Protein AF-A0A7Z9WXF8-F1 (afdb_monomer)

pLDDT: mean 80.73, std 12.48, range [46.28, 95.19]

Foldseek 3Di:
DLVVVLVVLVVVLVVLVVVCVVVVVPPCVPLQSVLVSVLSVLVSVLSVLVVVLVVVVVVDPPVLVSVLSVLVSVLSVLVNVVSNDDPVPDDVVVVVVSVVVNVVSVVVSVVSVVVVVVVVVVVD

Structure (mmCIF, N/CA/C/O backbone):
data_AF-A0A7Z9WXF8-F1
#
_entry.id   AF-A0A7Z9WXF8-F1
#
loop_
_atom_site.group_PDB
_atom_site.id
_atom_site.type_symbol
_atom_site.label_atom_id
_atom_site.label_alt_id
_atom_site.label_comp_id
_atom_site.label_asym_id
_atom_site.label_entity_id
_atom_site.label_seq_id
_atom_site.pdbx_PDB_ins_code
_atom_site.Cartn_x
_atom_site.Cartn_y
_atom_site.Cartn_z
_atom_site.occupancy
_atom_site.B_iso_or_equiv
_atom_site.auth_seq_id
_atom_site.auth_comp_id
_atom_site.auth_asym_id
_atom_site.auth_atom_id
_atom_site.pdbx_PDB_model_num
ATOM 1 N N . ILE A 1 1 ? 13.525 2.002 14.541 1.00 83.50 1 ILE A N 1
ATOM 2 C CA . ILE A 1 1 ? 13.234 0.920 13.565 1.00 83.50 1 ILE A CA 1
ATOM 3 C C . ILE A 1 1 ? 12.420 1.438 12.374 1.00 83.50 1 ILE A C 1
ATOM 5 O O . ILE A 1 1 ? 12.965 1.463 11.284 1.00 83.50 1 ILE A O 1
ATOM 9 N N . ILE A 1 2 ? 11.185 1.937 12.544 1.00 85.06 2 ILE A N 1
ATOM 10 C CA . ILE A 1 2 ? 10.338 2.395 11.412 1.00 85.06 2 ILE A CA 1
ATOM 11 C C . ILE A 1 2 ? 11.014 3.483 10.555 1.00 85.06 2 ILE A C 1
ATOM 13 O O . ILE A 1 2 ? 11.019 3.386 9.333 1.00 85.06 2 ILE A O 1
ATOM 17 N N . SER A 1 3 ? 11.663 4.476 11.174 1.00 87.19 3 SER A N 1
ATOM 18 C CA . SER A 1 3 ? 12.413 5.506 10.433 1.00 87.19 3 SER A CA 1
ATOM 19 C C . SER A 1 3 ? 13.559 4.936 9.584 1.00 87.19 3 SER A C 1
ATOM 21 O O . SER A 1 3 ? 13.856 5.486 8.532 1.00 87.19 3 SER A O 1
ATOM 23 N N . LEU A 1 4 ? 14.175 3.826 10.009 1.00 90.62 4 LEU A N 1
ATOM 24 C CA . LEU A 1 4 ? 15.235 3.154 9.251 1.00 90.62 4 LEU A CA 1
ATOM 25 C C . LEU A 1 4 ? 14.662 2.459 8.008 1.00 90.62 4 LEU A C 1
ATOM 27 O O . LEU A 1 4 ? 15.245 2.550 6.936 1.00 90.62 4 LEU A O 1
ATOM 31 N N . VAL A 1 5 ? 13.489 1.827 8.137 1.00 88.56 5 VAL A N 1
ATOM 32 C CA . VAL A 1 5 ? 12.769 1.211 7.009 1.00 88.56 5 VAL A CA 1
ATOM 33 C C . VAL A 1 5 ? 12.390 2.264 5.966 1.00 88.56 5 VAL A C 1
ATOM 35 O O . VAL A 1 5 ? 12.592 2.043 4.775 1.00 88.56 5 VAL A O 1
ATOM 38 N N . ILE A 1 6 ? 11.894 3.428 6.404 1.00 90.25 6 ILE A N 1
ATOM 39 C CA . ILE A 1 6 ? 11.563 4.548 5.508 1.00 90.25 6 ILE A CA 1
ATOM 40 C C . ILE A 1 6 ? 12.819 5.060 4.796 1.00 90.25 6 ILE A C 1
ATOM 42 O O . ILE A 1 6 ? 12.791 5.253 3.583 1.00 90.25 6 ILE A O 1
ATOM 46 N N . LEU A 1 7 ? 13.924 5.244 5.527 1.00 93.19 7 LEU A N 1
ATOM 47 C CA . LEU A 1 7 ? 15.193 5.678 4.943 1.00 93.19 7 LEU A CA 1
ATOM 48 C C . LEU A 1 7 ? 15.687 4.682 3.886 1.00 93.19 7 LEU A C 1
ATOM 50 O O . LEU A 1 7 ? 16.060 5.089 2.793 1.00 93.19 7 LEU A O 1
ATOM 54 N N . PHE A 1 8 ? 15.637 3.383 4.183 1.00 92.88 8 PHE A N 1
ATOM 55 C CA . PHE A 1 8 ? 16.044 2.341 3.244 1.00 92.88 8 PHE A CA 1
ATOM 56 C C . PHE A 1 8 ? 15.164 2.322 1.986 1.00 92.88 8 PHE A C 1
ATOM 58 O O . PHE A 1 8 ? 15.682 2.268 0.875 1.00 92.88 8 PHE A O 1
ATOM 65 N N . ALA A 1 9 ? 13.840 2.444 2.138 1.00 89.75 9 ALA A N 1
ATOM 66 C CA . ALA A 1 9 ? 12.914 2.531 1.008 1.00 89.75 9 ALA A CA 1
ATOM 67 C C . ALA A 1 9 ? 13.167 3.775 0.136 1.00 89.75 9 ALA A C 1
ATOM 69 O O . ALA A 1 9 ? 13.110 3.691 -1.090 1.00 89.75 9 ALA A O 1
ATOM 70 N N . LEU A 1 10 ? 13.482 4.917 0.756 1.00 93.62 10 LEU A N 1
ATOM 71 C CA . LEU A 1 10 ? 13.831 6.150 0.051 1.00 93.62 10 LEU A CA 1
ATOM 72 C C . LEU A 1 10 ? 15.157 6.015 -0.710 1.00 93.62 10 LEU A C 1
ATOM 74 O O . LEU A 1 10 ? 15.240 6.421 -1.866 1.00 93.62 10 LEU A O 1
ATOM 78 N N . LEU A 1 11 ? 16.179 5.426 -0.084 1.00 94.50 11 LEU A N 1
ATOM 79 C CA . LEU A 1 11 ? 17.465 5.163 -0.732 1.00 94.50 11 LEU A CA 1
ATOM 80 C C . LEU A 1 11 ? 17.297 4.222 -1.926 1.00 94.50 11 LEU A C 1
ATOM 82 O O . LEU A 1 11 ? 17.816 4.512 -2.999 1.00 94.50 11 LEU A O 1
ATOM 86 N N . GLN A 1 12 ? 16.521 3.146 -1.775 1.00 91.56 12 GLN A N 1
ATOM 87 C CA . GLN A 1 12 ? 16.224 2.230 -2.874 1.00 91.56 12 GLN A CA 1
ATOM 88 C C . GLN A 1 12 ? 15.536 2.953 -4.038 1.00 91.56 12 GLN A C 1
ATOM 90 O O . GLN A 1 12 ? 15.927 2.770 -5.188 1.00 91.56 12 GLN A O 1
ATOM 95 N N . LEU A 1 13 ? 14.544 3.804 -3.745 1.00 90.62 13 LEU A N 1
ATOM 96 C CA . LEU A 1 13 ? 13.864 4.612 -4.757 1.00 90.62 13 LEU A CA 1
ATOM 97 C C . LEU A 1 13 ? 14.854 5.526 -5.496 1.00 90.62 13 LEU A C 1
ATOM 99 O O . LEU A 1 13 ? 14.834 5.574 -6.724 1.00 90.62 13 LEU A O 1
ATOM 103 N N . MET A 1 14 ? 15.747 6.200 -4.766 1.00 91.31 14 MET A N 1
ATOM 104 C CA . MET A 1 14 ? 16.780 7.061 -5.350 1.00 91.31 14 MET A CA 1
ATOM 105 C C . MET A 1 14 ? 17.751 6.284 -6.244 1.00 91.31 14 MET A C 1
ATOM 107 O O . MET A 1 14 ? 18.011 6.707 -7.368 1.00 91.31 14 MET A O 1
ATOM 111 N N . VAL A 1 15 ? 18.249 5.132 -5.783 1.00 91.69 15 VAL A N 1
ATOM 112 C CA . VAL A 1 15 ? 19.159 4.273 -6.560 1.00 91.69 15 VAL A CA 1
ATOM 113 C C . VAL A 1 15 ? 18.486 3.787 -7.842 1.00 91.69 15 VAL A C 1
ATOM 115 O O . VAL A 1 15 ? 19.093 3.840 -8.909 1.00 91.69 15 VAL A O 1
ATOM 118 N N . ASN A 1 16 ? 17.222 3.367 -7.769 1.00 87.69 16 ASN A N 1
ATOM 119 C CA . ASN A 1 16 ? 16.470 2.937 -8.944 1.00 87.69 16 ASN A CA 1
ATOM 120 C C . ASN A 1 16 ? 16.274 4.074 -9.953 1.00 87.69 16 ASN A C 1
ATOM 122 O O . ASN A 1 16 ? 16.518 3.873 -11.140 1.00 87.69 16 ASN A O 1
ATOM 126 N N . ILE A 1 17 ? 15.855 5.260 -9.499 1.00 87.06 17 ILE A N 1
ATOM 127 C CA . ILE A 1 17 ? 15.683 6.428 -10.375 1.00 87.06 17 ILE A CA 1
ATOM 128 C C . ILE A 1 17 ? 17.017 6.792 -11.034 1.00 87.06 17 ILE A C 1
ATOM 130 O O . ILE A 1 17 ? 17.063 7.006 -12.243 1.00 87.06 17 ILE A O 1
ATOM 134 N N . TYR A 1 18 ? 18.108 6.805 -10.265 1.00 88.56 18 TYR A N 1
ATOM 135 C CA . TYR A 1 18 ? 19.443 7.087 -10.784 1.00 88.56 18 TYR A CA 1
ATOM 136 C C . TYR A 1 18 ? 19.896 6.048 -11.817 1.00 88.56 18 TYR A C 1
ATOM 138 O O . TYR A 1 18 ? 20.411 6.411 -12.871 1.00 88.56 18 TYR A O 1
ATOM 146 N N . SER A 1 19 ? 19.657 4.760 -11.558 1.00 85.75 19 SER A N 1
ATOM 147 C CA . SER A 1 19 ? 19.984 3.677 -12.489 1.00 85.75 19 SER A CA 1
ATOM 148 C C . SER A 1 19 ? 19.218 3.803 -13.807 1.00 85.75 19 SER A C 1
ATOM 150 O O . SER A 1 19 ? 19.824 3.658 -14.866 1.00 85.75 19 SER A O 1
ATOM 152 N N . ILE A 1 20 ? 17.923 4.132 -13.758 1.00 82.75 20 ILE A N 1
ATOM 153 C CA . ILE A 1 20 ? 17.091 4.344 -14.954 1.00 82.75 20 ILE A CA 1
ATOM 154 C C . ILE A 1 20 ? 17.581 5.566 -15.745 1.00 82.75 20 ILE A C 1
ATOM 156 O O . ILE A 1 20 ? 17.673 5.512 -16.970 1.00 82.75 20 ILE A O 1
ATOM 160 N N . LEU A 1 21 ? 17.944 6.645 -15.044 1.00 81.62 21 LEU A N 1
ATOM 161 C CA . LEU A 1 21 ? 18.473 7.868 -15.644 1.00 81.62 21 LEU A CA 1
ATOM 162 C C . LEU A 1 21 ? 19.811 7.622 -16.360 1.00 81.62 21 LEU A C 1
ATOM 164 O O . LEU A 1 21 ? 19.986 8.054 -17.496 1.00 81.62 21 LEU A O 1
ATOM 168 N N . MET A 1 22 ? 20.738 6.905 -15.716 1.00 82.88 22 MET A N 1
ATOM 169 C CA . MET A 1 22 ? 22.060 6.590 -16.275 1.00 82.88 22 MET A CA 1
ATOM 170 C C . MET A 1 22 ? 22.007 5.562 -17.404 1.00 82.88 22 MET A C 1
ATOM 172 O O . MET A 1 22 ? 22.820 5.622 -18.321 1.00 82.88 22 MET A O 1
ATOM 176 N N . ALA A 1 23 ? 21.041 4.641 -17.378 1.00 80.12 23 ALA A N 1
ATOM 177 C CA . ALA A 1 23 ? 20.845 3.673 -18.452 1.00 80.12 23 ALA A CA 1
ATOM 178 C C . ALA A 1 23 ? 20.336 4.315 -19.759 1.00 80.12 23 ALA A C 1
ATOM 180 O O . ALA A 1 23 ? 20.231 3.626 -20.770 1.00 80.12 23 ALA A O 1
ATOM 181 N N . GLY A 1 24 ? 19.986 5.611 -19.759 1.00 67.75 24 GLY A N 1
ATOM 182 C CA . GLY A 1 24 ? 19.488 6.316 -20.944 1.00 67.75 24 GLY A CA 1
ATOM 183 C C . GLY A 1 24 ? 18.107 5.842 -21.412 1.00 67.75 24 GLY A C 1
ATOM 184 O O . GLY A 1 24 ? 17.614 6.300 -22.441 1.00 67.75 24 GLY A O 1
ATOM 185 N N . VAL A 1 25 ? 17.448 4.964 -20.647 1.00 65.12 25 VAL A N 1
ATOM 186 C CA . VAL A 1 25 ? 16.109 4.422 -20.925 1.00 65.12 25 VAL A CA 1
ATOM 187 C C . VAL A 1 25 ? 15.045 5.393 -20.406 1.00 65.12 25 VAL A C 1
ATOM 189 O O . VAL A 1 25 ? 14.120 5.030 -19.683 1.00 65.12 25 VAL A O 1
ATOM 192 N N . LEU A 1 26 ? 15.170 6.672 -20.762 1.00 61.44 26 LEU A N 1
ATOM 193 C CA . LEU A 1 26 ? 14.133 7.671 -20.513 1.00 61.44 26 LEU A CA 1
ATOM 194 C C . LEU A 1 26 ? 13.065 7.599 -21.604 1.00 61.44 26 LEU A C 1
ATOM 196 O O . LEU A 1 26 ? 12.767 8.587 -22.266 1.00 61.44 26 LEU A O 1
ATOM 200 N N . ASN A 1 27 ? 12.457 6.426 -21.770 1.00 63.72 27 ASN A N 1
ATOM 201 C CA . ASN A 1 27 ? 11.124 6.347 -22.345 1.00 63.72 27 ASN A CA 1
ATOM 202 C C . ASN A 1 27 ? 10.140 6.189 -21.183 1.00 63.72 27 ASN A C 1
ATOM 204 O O . ASN A 1 27 ? 9.750 5.070 -20.864 1.00 63.72 27 ASN A O 1
ATOM 208 N N . PRO A 1 28 ? 9.702 7.291 -20.540 1.00 60.69 28 PRO A N 1
ATOM 209 C CA . PRO A 1 28 ? 8.629 7.251 -19.543 1.00 60.69 28 PRO A CA 1
ATOM 210 C C . PRO A 1 28 ? 7.293 6.734 -20.112 1.00 60.69 28 PRO A C 1
ATOM 212 O O . PRO A 1 28 ? 6.341 6.555 -19.361 1.00 60.69 28 PRO A O 1
ATOM 215 N N . MET A 1 29 ? 7.227 6.487 -21.427 1.00 59.62 29 MET A N 1
ATOM 216 C CA . MET A 1 29 ? 6.138 5.789 -22.111 1.00 59.62 29 MET A CA 1
ATOM 217 C C . MET A 1 29 ? 6.223 4.256 -22.002 1.00 59.62 29 MET A C 1
ATOM 219 O O . MET A 1 29 ? 5.283 3.576 -22.406 1.00 59.62 29 MET A O 1
ATOM 223 N N . ASP A 1 30 ? 7.307 3.692 -21.457 1.00 74.12 30 ASP A N 1
ATOM 224 C CA . ASP A 1 30 ? 7.342 2.276 -21.096 1.00 74.12 30 ASP A CA 1
ATOM 225 C C . ASP A 1 30 ? 6.525 2.063 -19.816 1.00 74.12 30 ASP A C 1
ATOM 227 O O . ASP A 1 30 ? 6.926 2.420 -18.699 1.00 74.12 30 ASP A O 1
ATOM 231 N N . TYR A 1 31 ? 5.350 1.468 -20.004 1.00 75.44 31 TYR A N 1
ATOM 232 C CA . TYR A 1 31 ? 4.393 1.154 -18.952 1.00 75.44 31 TYR A CA 1
ATOM 233 C C . TYR A 1 31 ? 5.029 0.394 -17.774 1.00 75.44 31 TYR A C 1
ATOM 235 O O . TYR A 1 31 ? 4.675 0.644 -16.617 1.00 75.44 31 TYR A O 1
ATOM 243 N N . LYS A 1 32 ? 6.030 -0.462 -18.029 1.00 78.31 32 LYS A N 1
ATOM 244 C CA . LYS A 1 32 ? 6.711 -1.236 -16.981 1.00 78.31 32 LYS A CA 1
ATOM 245 C C . LYS A 1 32 ? 7.579 -0.355 -16.086 1.00 78.31 32 LYS A C 1
ATOM 247 O O . LYS A 1 32 ? 7.555 -0.511 -14.865 1.00 78.31 32 LYS A O 1
ATOM 252 N N . ILE A 1 33 ? 8.314 0.599 -16.661 1.00 80.50 33 ILE A N 1
ATOM 253 C CA . ILE A 1 33 ? 9.177 1.519 -15.901 1.00 80.50 33 ILE A CA 1
ATOM 254 C C . ILE A 1 33 ? 8.321 2.413 -15.001 1.00 80.50 33 ILE A C 1
ATOM 256 O O . ILE A 1 33 ? 8.613 2.567 -13.810 1.00 80.50 33 ILE A O 1
ATOM 260 N N . PHE A 1 34 ? 7.225 2.947 -15.546 1.00 80.56 34 PHE A N 1
ATOM 261 C CA . PHE A 1 34 ? 6.282 3.761 -14.785 1.00 80.56 34 PHE A CA 1
ATOM 262 C C . PHE A 1 34 ? 5.671 2.982 -13.611 1.00 80.56 34 PHE A C 1
ATOM 264 O O . PHE A 1 34 ? 5.691 3.469 -12.479 1.00 80.56 34 PHE A O 1
ATOM 271 N N . GLN A 1 35 ? 5.197 1.752 -13.839 1.00 83.81 35 GLN A N 1
ATOM 272 C CA . GLN A 1 35 ? 4.648 0.904 -12.775 1.00 83.81 35 GLN A CA 1
ATOM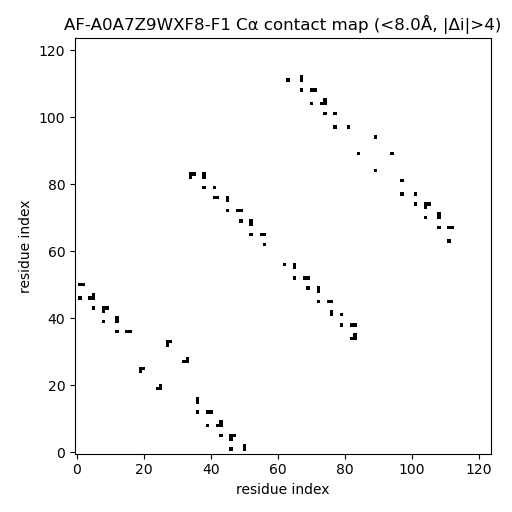 273 C C . GLN A 1 35 ? 5.662 0.596 -11.669 1.00 83.81 35 GLN A C 1
ATOM 275 O O . GLN A 1 35 ? 5.297 0.599 -10.490 1.00 83.81 35 GLN A O 1
ATOM 280 N N . VAL A 1 36 ? 6.931 0.353 -12.015 1.00 83.56 36 VAL A N 1
ATOM 281 C CA . VAL A 1 36 ? 7.990 0.083 -11.031 1.00 83.56 36 VAL A CA 1
ATOM 282 C C . VAL A 1 36 ? 8.235 1.308 -10.149 1.00 83.56 36 VAL A C 1
ATOM 284 O O . VAL A 1 36 ? 8.189 1.191 -8.922 1.00 83.56 36 VAL A O 1
ATOM 287 N N . ILE A 1 37 ? 8.429 2.491 -10.742 1.00 85.69 37 ILE A N 1
ATOM 288 C CA . ILE A 1 37 ? 8.646 3.742 -9.994 1.00 85.69 37 ILE A CA 1
ATOM 289 C C . ILE A 1 37 ? 7.432 4.064 -9.124 1.00 85.69 37 ILE A C 1
ATOM 291 O O . ILE A 1 37 ? 7.569 4.294 -7.920 1.00 85.69 37 ILE A O 1
ATOM 295 N N . PHE A 1 38 ? 6.235 4.020 -9.706 1.00 85.50 38 PHE A N 1
ATOM 296 C CA . PHE A 1 38 ? 4.999 4.298 -8.989 1.00 85.50 38 PHE A CA 1
ATOM 297 C C . PHE A 1 38 ? 4.781 3.310 -7.834 1.00 85.50 38 PHE A C 1
ATOM 299 O O . PHE A 1 38 ? 4.441 3.704 -6.717 1.00 85.50 38 PHE A O 1
ATOM 306 N N . GLY A 1 39 ? 5.059 2.023 -8.050 1.00 86.31 39 GLY A N 1
ATOM 307 C CA . GLY A 1 39 ? 4.988 0.992 -7.019 1.00 86.31 39 GLY A CA 1
ATOM 308 C C . GLY A 1 39 ? 5.968 1.218 -5.863 1.00 86.31 39 GLY A C 1
ATOM 309 O O . GLY A 1 39 ? 5.614 0.965 -4.706 1.00 86.31 39 GLY A O 1
ATOM 310 N N . MET A 1 40 ? 7.177 1.714 -6.143 1.00 88.75 40 MET A N 1
ATOM 311 C CA . MET A 1 40 ? 8.153 2.084 -5.111 1.00 88.75 40 MET A CA 1
ATOM 312 C C . MET A 1 40 ? 7.701 3.315 -4.317 1.00 88.75 40 MET A C 1
ATOM 314 O O . MET A 1 40 ? 7.744 3.287 -3.087 1.00 88.75 40 MET A O 1
ATOM 318 N N . ILE A 1 41 ? 7.174 4.345 -4.985 1.00 89.50 41 ILE A N 1
ATOM 319 C CA . ILE A 1 41 ? 6.612 5.535 -4.325 1.00 89.50 41 ILE A CA 1
ATOM 320 C C . ILE A 1 41 ? 5.440 5.145 -3.416 1.00 89.50 41 ILE A C 1
ATOM 322 O O . ILE A 1 41 ? 5.414 5.534 -2.252 1.00 89.50 41 ILE A O 1
ATOM 326 N N . MET A 1 42 ? 4.512 4.311 -3.890 1.00 89.69 42 MET A N 1
ATOM 327 C CA . MET A 1 42 ? 3.394 3.812 -3.076 1.00 89.69 42 MET A CA 1
ATOM 328 C C . MET A 1 42 ? 3.878 3.045 -1.840 1.00 89.69 42 MET A C 1
ATOM 330 O O . MET A 1 42 ? 3.318 3.198 -0.758 1.00 89.69 42 MET A O 1
ATOM 334 N N . THR A 1 43 ? 4.945 2.252 -1.971 1.00 89.25 43 THR A N 1
ATOM 335 C CA . THR A 1 43 ? 5.559 1.547 -0.831 1.00 89.25 43 THR A CA 1
ATOM 336 C C . THR A 1 43 ? 6.116 2.527 0.201 1.00 89.25 43 THR A C 1
ATOM 338 O O . THR A 1 43 ? 5.926 2.331 1.402 1.00 89.25 43 THR A O 1
ATOM 341 N N . LEU A 1 44 ? 6.755 3.607 -0.256 1.00 91.06 44 LEU A N 1
ATOM 342 C CA . LEU A 1 44 ? 7.261 4.667 0.610 1.00 91.06 44 LEU A CA 1
ATOM 343 C C . LEU A 1 44 ? 6.120 5.424 1.310 1.00 91.06 44 LEU A C 1
ATOM 345 O O . LEU A 1 44 ? 6.194 5.643 2.519 1.00 91.06 44 LEU A O 1
ATOM 349 N N . LEU A 1 45 ? 5.048 5.766 0.586 1.00 89.44 45 LEU A N 1
ATOM 350 C CA . LEU A 1 45 ? 3.852 6.405 1.149 1.00 89.44 45 LEU A CA 1
ATOM 351 C C . LEU A 1 45 ? 3.219 5.539 2.243 1.00 89.44 45 LEU A C 1
ATOM 353 O O . LEU A 1 45 ? 2.943 6.044 3.327 1.00 89.44 45 LEU A O 1
ATOM 357 N N . ILE A 1 46 ? 3.073 4.229 2.009 1.00 89.38 46 ILE A N 1
ATOM 358 C CA . ILE A 1 46 ? 2.571 3.283 3.018 1.00 89.38 46 ILE A CA 1
ATOM 359 C C . ILE A 1 46 ? 3.464 3.297 4.265 1.00 89.38 46 ILE A C 1
ATOM 361 O O . ILE A 1 46 ? 2.946 3.326 5.377 1.00 89.38 46 ILE A O 1
ATOM 365 N N . ALA A 1 47 ? 4.791 3.307 4.114 1.00 89.00 47 ALA A N 1
ATOM 366 C CA . ALA A 1 47 ? 5.716 3.307 5.249 1.00 89.00 47 ALA A CA 1
ATOM 367 C C . ALA A 1 47 ? 5.658 4.611 6.069 1.00 89.00 47 ALA A C 1
ATOM 369 O O . ALA A 1 47 ? 5.666 4.573 7.303 1.00 89.00 47 ALA A O 1
ATOM 370 N N . MET A 1 48 ? 5.574 5.764 5.398 1.00 90.12 48 MET A N 1
ATOM 371 C CA . MET A 1 48 ? 5.436 7.068 6.056 1.00 90.12 48 MET A CA 1
ATOM 372 C C . MET A 1 48 ? 4.093 7.199 6.775 1.00 90.12 48 MET A C 1
ATOM 374 O O . MET A 1 48 ? 4.052 7.606 7.938 1.00 90.12 48 MET A O 1
ATOM 378 N N . GLU A 1 49 ? 3.011 6.782 6.123 1.00 87.88 49 GLU A N 1
ATOM 379 C CA . GLU A 1 49 ? 1.670 6.820 6.698 1.00 87.88 49 GLU A CA 1
ATOM 380 C C . GLU A 1 49 ? 1.529 5.803 7.845 1.00 87.88 49 GLU A C 1
ATOM 382 O O . GLU A 1 49 ? 0.898 6.089 8.859 1.00 87.88 49 GLU A O 1
ATOM 387 N N . PHE A 1 50 ? 2.206 4.652 7.772 1.00 87.19 50 PHE A N 1
ATOM 388 C CA . PHE A 1 50 ? 2.270 3.683 8.869 1.00 87.19 50 PHE A CA 1
ATOM 389 C C . PHE A 1 50 ? 2.975 4.247 10.108 1.00 87.19 50 PHE A C 1
ATOM 391 O O . PHE A 1 50 ? 2.477 4.077 11.222 1.00 87.19 50 PHE A O 1
ATOM 398 N N . LYS A 1 51 ? 4.091 4.977 9.941 1.00 85.69 51 LYS A N 1
ATOM 399 C CA . LYS A 1 51 ? 4.742 5.700 11.050 1.00 85.69 51 LYS A CA 1
ATOM 400 C C . LYS A 1 51 ? 3.771 6.687 11.695 1.00 85.69 51 LYS A C 1
ATOM 402 O O . LYS A 1 51 ? 3.645 6.696 12.916 1.00 85.69 51 LYS A O 1
ATOM 407 N N . HIS A 1 52 ? 3.095 7.499 10.884 1.00 84.69 52 HIS A N 1
ATOM 408 C CA . HIS A 1 52 ? 2.124 8.481 11.360 1.00 84.69 52 HIS A CA 1
ATOM 409 C C . HIS A 1 52 ? 0.944 7.813 12.083 1.00 84.69 52 HIS A C 1
ATOM 411 O O . HIS A 1 52 ? 0.576 8.233 13.180 1.00 84.69 52 HIS A O 1
ATOM 417 N N . SER A 1 53 ? 0.421 6.713 11.533 1.00 84.06 53 SER A N 1
ATOM 418 C CA . SER A 1 53 ? -0.614 5.906 12.172 1.00 84.06 53 SER A CA 1
ATOM 419 C C . SER A 1 53 ? -0.140 5.390 13.529 1.00 84.06 53 SER A C 1
ATOM 421 O O . SER A 1 53 ? -0.838 5.596 14.509 1.00 84.06 53 SER A O 1
ATOM 423 N N . ILE A 1 54 ? 1.050 4.789 13.639 1.00 84.25 54 ILE A N 1
ATOM 424 C CA . ILE A 1 54 ? 1.583 4.295 14.924 1.00 84.25 54 ILE A CA 1
ATOM 425 C C . ILE A 1 54 ? 1.754 5.412 15.955 1.00 84.25 54 ILE A C 1
ATOM 427 O O . ILE A 1 54 ? 1.423 5.219 17.122 1.00 84.25 54 ILE A O 1
ATOM 431 N N . VAL A 1 55 ? 2.255 6.579 15.554 1.00 82.44 55 VAL A N 1
ATOM 432 C CA . VAL A 1 55 ? 2.428 7.704 16.485 1.00 82.44 55 VAL A CA 1
ATOM 433 C C . VAL A 1 55 ? 1.072 8.178 17.012 1.00 82.44 55 VAL A C 1
ATOM 435 O O . VAL A 1 55 ? 0.884 8.278 18.220 1.00 82.44 55 VAL A O 1
ATOM 438 N N . LYS A 1 56 ? 0.086 8.351 16.125 1.00 76.38 56 LYS A N 1
ATOM 439 C CA 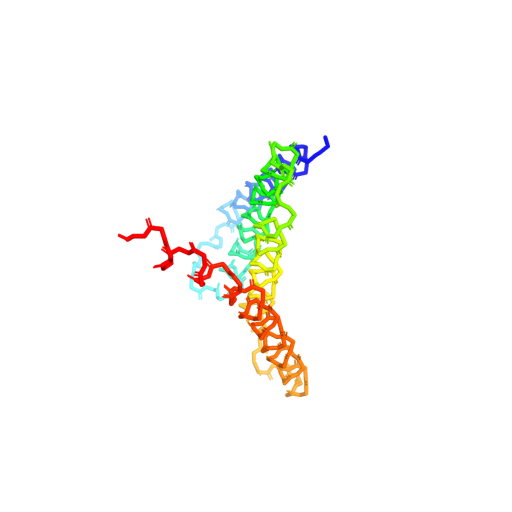. LYS A 1 56 ? -1.280 8.761 16.489 1.00 76.38 56 LYS A CA 1
ATOM 440 C C . LYS A 1 56 ? -1.967 7.776 17.442 1.00 76.38 56 LYS A C 1
ATOM 442 O O . LYS A 1 56 ? -2.772 8.176 18.278 1.00 76.38 56 LYS A O 1
ATOM 447 N N . ILE A 1 57 ? -1.655 6.494 17.293 1.00 74.69 57 ILE A N 1
ATOM 448 C CA . ILE A 1 57 ? -2.108 5.401 18.156 1.00 74.69 57 ILE A CA 1
ATOM 449 C C . ILE A 1 57 ? -1.526 5.530 19.560 1.00 74.69 57 ILE A C 1
ATOM 451 O O . ILE A 1 57 ? -2.242 5.395 20.547 1.00 74.69 57 ILE A O 1
ATOM 455 N N . LEU A 1 58 ? -0.223 5.789 19.635 1.00 73.69 58 LEU A N 1
ATOM 456 C CA . LEU A 1 58 ? 0.490 5.885 20.900 1.00 73.69 58 LEU A CA 1
ATOM 457 C C . LEU A 1 58 ? 0.097 7.154 21.676 1.00 73.69 58 LEU A C 1
ATOM 459 O O . LEU A 1 58 ? 0.091 7.144 22.902 1.00 73.69 58 LEU A O 1
ATOM 463 N N . GLU A 1 59 ? -0.275 8.225 20.967 1.00 71.25 59 GLU A N 1
ATOM 464 C CA . GLU A 1 59 ? -0.678 9.509 21.556 1.00 71.25 59 GLU A CA 1
ATOM 465 C C . GLU A 1 59 ? -2.148 9.579 22.012 1.00 71.25 59 GLU A C 1
ATOM 467 O O . GLU A 1 59 ? -2.481 10.409 22.859 1.00 71.25 59 GLU A O 1
ATOM 472 N N . ARG A 1 60 ? -3.063 8.749 21.485 1.00 59.28 60 ARG A N 1
ATOM 473 C CA . ARG A 1 60 ? -4.498 8.802 21.837 1.00 59.28 60 ARG A CA 1
ATOM 474 C C . ARG A 1 60 ? -5.039 7.448 22.296 1.00 59.28 60 ARG A C 1
ATOM 476 O O . ARG A 1 60 ? -5.212 6.544 21.492 1.00 59.28 60 ARG A O 1
ATOM 483 N N . GLN A 1 61 ? -5.515 7.373 23.543 1.00 55.34 61 GLN A N 1
ATOM 484 C CA . GLN A 1 61 ? -6.238 6.215 24.112 1.00 55.34 61 GLN A CA 1
ATOM 485 C 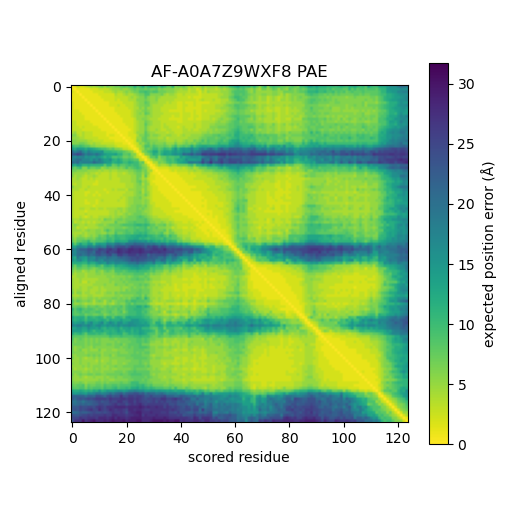C . GLN A 1 61 ? -7.660 5.983 23.527 1.00 55.34 61 GLN A C 1
ATOM 487 O O . GLN A 1 61 ? -8.503 5.334 24.139 1.00 55.34 61 GLN A O 1
ATOM 492 N N . SER A 1 62 ? -7.988 6.533 22.350 1.00 53.66 62 SER A N 1
ATOM 493 C CA . SER A 1 62 ? -9.302 6.374 21.703 1.00 53.66 62 SER A CA 1
ATOM 494 C C . SER A 1 62 ? -9.251 5.288 20.624 1.00 53.66 62 SER A C 1
ATOM 496 O O . SER A 1 62 ? -9.028 5.565 19.445 1.00 53.66 62 SER A O 1
ATOM 498 N N . HIS A 1 63 ? -9.516 4.051 21.044 1.00 56.91 63 HIS A N 1
ATOM 499 C CA . HIS A 1 63 ? -9.363 2.804 20.281 1.00 56.91 63 HIS A CA 1
ATOM 500 C C . HIS A 1 63 ? -10.084 2.764 18.907 1.00 56.91 63 HIS A C 1
ATOM 502 O O . HIS A 1 63 ? -9.678 2.025 18.015 1.00 56.91 63 HIS A O 1
ATOM 508 N N . ILE A 1 64 ? -11.143 3.561 18.690 1.00 59.59 64 IL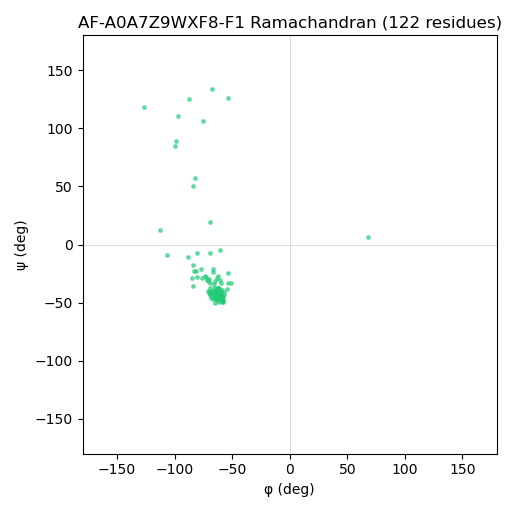E A N 1
ATOM 509 C CA . ILE A 1 64 ? -11.996 3.493 17.479 1.00 59.59 64 ILE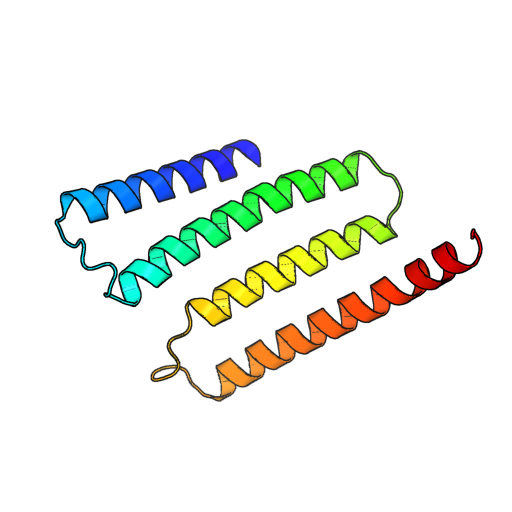 A CA 1
ATOM 510 C C . ILE A 1 64 ? -11.430 4.295 16.288 1.00 59.59 64 ILE A C 1
ATOM 512 O O . ILE A 1 64 ? -11.548 3.862 15.142 1.00 59.59 64 ILE A O 1
ATOM 516 N N . VAL A 1 65 ? -10.788 5.447 16.527 1.00 61.28 65 VAL A N 1
ATOM 517 C CA . VAL A 1 65 ? -10.242 6.306 15.447 1.00 61.28 65 VAL A CA 1
ATOM 518 C C . VAL A 1 65 ? -8.984 5.683 14.826 1.00 61.28 65 VAL A C 1
ATOM 520 O O . VAL A 1 65 ? -8.685 5.880 13.651 1.00 61.28 65 VAL A O 1
ATOM 523 N N . GLN A 1 66 ? -8.276 4.879 15.611 1.00 68.06 66 GLN A N 1
ATOM 524 C CA . GLN A 1 66 ? -7.045 4.193 15.241 1.00 68.06 66 GLN A CA 1
ATOM 525 C C . GLN A 1 66 ? -7.255 3.086 14.199 1.00 68.06 66 GLN A C 1
ATOM 527 O O . GLN A 1 66 ? -6.522 3.017 13.212 1.00 68.06 66 GLN A O 1
ATOM 532 N N . VAL A 1 67 ? -8.271 2.238 14.379 1.00 76.94 67 VAL A N 1
ATOM 533 C CA . VAL A 1 67 ? -8.501 1.093 13.482 1.00 76.94 67 VAL A CA 1
ATOM 534 C C . VAL A 1 67 ? -8.862 1.566 12.068 1.00 76.94 67 VAL A C 1
ATOM 536 O O . VAL A 1 67 ? -8.454 0.952 11.087 1.00 76.94 67 VAL A O 1
ATOM 539 N N . LYS A 1 68 ? -9.532 2.719 11.938 1.00 81.94 68 LYS A N 1
ATOM 540 C CA . LYS A 1 68 ? -9.868 3.321 10.636 1.00 81.94 68 LYS A CA 1
ATOM 541 C C . LYS A 1 68 ? -8.639 3.699 9.817 1.00 81.94 68 LYS A C 1
ATOM 543 O O . LYS A 1 68 ? -8.615 3.424 8.621 1.00 81.94 68 LYS A O 1
ATOM 548 N N . SER A 1 69 ? -7.621 4.286 10.448 1.00 82.62 69 SER A N 1
ATOM 549 C CA . SER A 1 69 ? -6.365 4.634 9.770 1.00 82.62 69 SER A CA 1
ATOM 550 C C . SER A 1 69 ? -5.637 3.390 9.256 1.00 82.62 69 SER A C 1
ATOM 552 O O . SER A 1 69 ? -5.143 3.391 8.132 1.00 82.62 69 SER A O 1
ATOM 554 N N . ILE A 1 70 ? -5.652 2.293 10.018 1.00 87.25 70 ILE A N 1
ATOM 555 C CA . ILE A 1 70 ? -5.040 1.023 9.601 1.00 87.25 70 ILE A CA 1
ATOM 556 C C . ILE A 1 70 ? -5.818 0.377 8.444 1.00 87.25 70 ILE A C 1
ATOM 558 O O . ILE A 1 70 ? -5.212 -0.133 7.505 1.00 87.25 70 ILE A O 1
ATOM 562 N N . ILE A 1 71 ? -7.154 0.427 8.461 1.00 89.81 71 ILE A N 1
ATOM 563 C CA . ILE A 1 71 ? -7.967 -0.087 7.346 1.00 89.81 71 ILE A CA 1
ATOM 564 C C . ILE A 1 71 ? -7.716 0.724 6.068 1.00 89.81 71 ILE A C 1
ATOM 566 O O . ILE A 1 71 ? -7.603 0.148 4.988 1.00 89.81 71 ILE A O 1
ATOM 570 N N . LEU A 1 72 ? -7.570 2.048 6.178 1.00 89.12 72 LEU A N 1
ATOM 571 C CA . LEU A 1 72 ? -7.248 2.898 5.033 1.00 89.12 72 LEU A CA 1
ATOM 572 C C . LEU A 1 72 ? -5.860 2.572 4.455 1.00 89.12 72 LEU A C 1
ATOM 574 O O . LEU A 1 72 ? -5.703 2.494 3.238 1.00 89.12 72 LEU A O 1
ATOM 578 N N . LEU A 1 73 ? -4.880 2.287 5.317 1.00 90.81 73 LEU A N 1
ATOM 579 C CA . LEU A 1 73 ? -3.568 1.775 4.911 1.00 90.81 73 LEU A CA 1
ATOM 580 C C . LEU A 1 73 ? -3.668 0.426 4.185 1.00 90.81 73 LEU A C 1
ATOM 582 O O . LEU A 1 73 ? -2.999 0.225 3.172 1.00 90.81 73 LEU A O 1
ATOM 586 N N . ALA A 1 74 ? -4.515 -0.489 4.664 1.00 90.56 74 ALA A N 1
ATOM 587 C CA . ALA A 1 74 ? -4.745 -1.775 4.009 1.00 90.56 74 ALA A CA 1
ATOM 588 C C . ALA A 1 74 ? -5.388 -1.606 2.620 1.00 90.56 74 ALA A C 1
ATOM 590 O O . ALA A 1 74 ? -4.963 -2.255 1.663 1.00 90.56 74 ALA A O 1
ATOM 591 N N . LEU A 1 75 ? -6.354 -0.692 2.483 1.00 91.12 75 LEU A N 1
ATOM 592 C CA . LEU A 1 75 ? -6.949 -0.326 1.193 1.00 91.12 75 LEU A CA 1
ATOM 593 C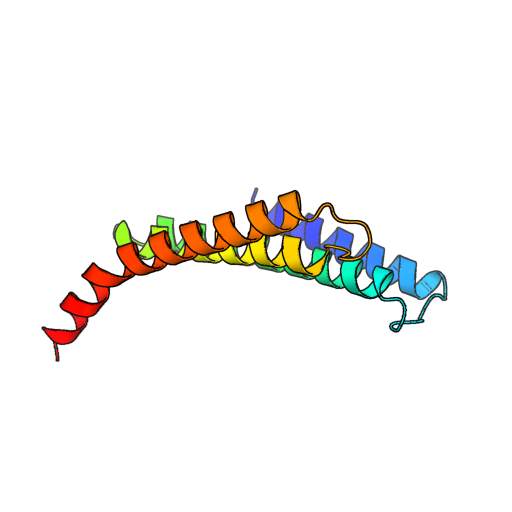 C . LEU A 1 75 ? -5.909 0.275 0.237 1.00 91.12 75 LEU A C 1
ATOM 595 O O . LEU A 1 75 ? -5.851 -0.132 -0.921 1.00 91.12 75 LEU A O 1
ATOM 599 N N . LEU A 1 76 ? -5.037 1.170 0.716 1.00 91.00 76 LEU A N 1
ATOM 600 C CA . LEU A 1 76 ? -3.939 1.737 -0.077 1.00 91.00 76 LEU A CA 1
ATOM 601 C C . LEU A 1 76 ? -2.943 0.653 -0.535 1.00 91.00 76 LEU A C 1
ATOM 603 O O . LEU A 1 76 ? -2.506 0.643 -1.688 1.00 91.00 76 LEU A O 1
ATOM 607 N N . ALA A 1 77 ? -2.613 -0.296 0.345 1.00 90.69 77 ALA A N 1
ATOM 608 C CA . ALA A 1 77 ? -1.735 -1.420 0.029 1.00 90.69 77 ALA A CA 1
ATOM 609 C C . ALA A 1 77 ? -2.347 -2.373 -1.011 1.00 90.69 77 ALA A C 1
ATOM 611 O O . ALA A 1 77 ? -1.633 -2.868 -1.886 1.00 90.69 77 ALA A O 1
ATOM 612 N N . LEU A 1 78 ? -3.662 -2.607 -0.959 1.00 90.56 78 LEU A N 1
ATOM 613 C CA . LEU A 1 78 ? -4.367 -3.350 -2.002 1.00 90.56 78 LEU A CA 1
ATOM 614 C C . LEU A 1 78 ? -4.431 -2.573 -3.314 1.00 90.56 78 LEU A C 1
ATOM 616 O O . LEU A 1 78 ? -4.160 -3.162 -4.357 1.00 90.56 78 LEU A O 1
ATOM 620 N N . ALA A 1 79 ? -4.698 -1.265 -3.280 1.00 86.81 79 ALA A N 1
ATOM 621 C CA . ALA A 1 79 ? -4.711 -0.421 -4.475 1.00 86.81 79 ALA A CA 1
ATOM 622 C C . ALA A 1 79 ? -3.387 -0.516 -5.252 1.00 86.81 79 ALA A C 1
ATOM 624 O O . ALA A 1 79 ? -3.390 -0.635 -6.475 1.00 86.81 79 ALA A O 1
ATOM 625 N N . ARG A 1 80 ? -2.247 -0.595 -4.551 1.00 88.44 80 ARG A N 1
ATOM 626 C CA . ARG A 1 80 ? -0.945 -0.862 -5.182 1.00 88.44 80 ARG A CA 1
ATOM 627 C C . ARG A 1 80 ? -0.930 -2.174 -5.984 1.00 88.44 80 ARG A C 1
ATOM 629 O O . ARG A 1 80 ? -0.356 -2.199 -7.068 1.00 88.44 80 ARG A O 1
ATOM 636 N N . LYS A 1 81 ? -1.541 -3.256 -5.484 1.00 87.06 81 LYS A N 1
ATOM 637 C CA . LYS A 1 81 ? -1.613 -4.536 -6.216 1.00 87.06 81 LYS A CA 1
ATOM 638 C C . LYS A 1 81 ? -2.453 -4.433 -7.490 1.00 87.06 81 LYS A C 1
ATOM 640 O O . LYS A 1 81 ? -2.100 -5.077 -8.469 1.00 87.06 81 LYS A O 1
ATOM 645 N N . PHE A 1 82 ? -3.506 -3.612 -7.496 1.00 83.06 82 PHE A N 1
ATOM 646 C CA . PHE A 1 82 ? -4.299 -3.350 -8.703 1.00 83.06 82 PHE A CA 1
ATOM 647 C C . PHE A 1 82 ? -3.512 -2.589 -9.768 1.00 83.06 82 PHE A C 1
ATOM 649 O O . PHE A 1 82 ? -3.613 -2.913 -10.942 1.00 83.06 82 PHE A O 1
ATOM 656 N N . ILE A 1 83 ? -2.702 -1.610 -9.362 1.00 79.12 83 ILE A N 1
ATOM 657 C CA . ILE A 1 83 ? -1.965 -0.744 -10.296 1.00 79.12 83 ILE A CA 1
ATOM 658 C C . ILE A 1 83 ? -0.827 -1.490 -11.008 1.00 79.12 83 ILE A C 1
ATOM 660 O O . ILE A 1 83 ? -0.503 -1.171 -12.147 1.00 79.12 83 ILE A O 1
ATOM 664 N N . ILE A 1 84 ? -0.221 -2.479 -10.346 1.00 80.75 84 ILE A N 1
ATOM 665 C CA . ILE A 1 84 ? 0.891 -3.279 -10.894 1.00 80.75 84 ILE A CA 1
ATOM 666 C C . ILE A 1 84 ? 0.379 -4.447 -11.761 1.00 80.75 84 ILE A C 1
ATOM 668 O O . ILE A 1 84 ? 1.127 -5.029 -12.549 1.00 80.75 84 ILE A O 1
ATOM 672 N N . ILE A 1 85 ? -0.895 -4.819 -11.622 1.00 82.88 85 ILE A N 1
ATOM 673 C CA . ILE A 1 85 ? -1.452 -5.983 -12.305 1.00 82.88 85 ILE A CA 1
ATOM 674 C C . ILE A 1 85 ? -1.519 -5.760 -13.821 1.00 82.88 85 ILE A C 1
ATOM 676 O O . ILE A 1 85 ? -1.967 -4.718 -14.290 1.00 82.88 85 ILE A O 1
ATOM 680 N N . HIS A 1 86 ? -1.071 -6.759 -14.582 1.00 77.56 86 HIS A N 1
ATOM 681 C CA . HIS A 1 86 ? -1.185 -6.780 -16.039 1.00 77.56 86 HIS A CA 1
ATOM 682 C C . HIS A 1 86 ? -2.419 -7.596 -16.417 1.00 77.56 86 HIS A C 1
ATOM 684 O O . HIS A 1 86 ? -2.444 -8.811 -16.209 1.00 77.56 86 HIS A O 1
ATOM 690 N N . LEU A 1 87 ? -3.455 -6.932 -16.932 1.00 68.19 87 LEU A N 1
ATOM 691 C CA . LEU A 1 87 ? -4.766 -7.548 -17.178 1.00 68.19 87 LEU A CA 1
ATOM 692 C C . LEU A 1 87 ? -4.735 -8.629 -18.271 1.00 68.19 87 LEU A C 1
ATOM 694 O O . LEU A 1 87 ? -5.581 -9.513 -18.259 1.00 68.19 87 LEU A O 1
ATOM 698 N N . GLU A 1 88 ? -3.761 -8.586 -19.181 1.00 70.38 88 GLU A N 1
ATOM 699 C CA . GLU A 1 88 ? -3.651 -9.538 -20.297 1.00 70.38 88 GLU A CA 1
ATOM 700 C C . GLU A 1 88 ? -3.111 -10.911 -19.868 1.00 70.38 88 GLU A C 1
ATOM 702 O O . GLU A 1 88 ? -3.471 -11.929 -20.451 1.00 70.38 88 GLU A O 1
ATOM 707 N N . GLU A 1 89 ? -2.289 -10.958 -18.816 1.00 73.25 89 GLU A N 1
ATOM 708 C CA . GLU A 1 89 ? -1.646 -12.190 -18.331 1.00 73.25 89 GLU A CA 1
ATOM 709 C C . GLU A 1 89 ? -2.261 -12.705 -17.021 1.00 73.25 89 GLU A C 1
ATOM 711 O O . GLU A 1 89 ? -1.932 -13.796 -16.544 1.00 73.25 89 GLU A O 1
ATOM 716 N N . THR A 1 90 ? -3.139 -11.918 -16.391 1.00 79.62 90 THR A N 1
ATOM 717 C CA . THR A 1 90 ? -3.721 -12.294 -15.105 1.00 79.62 90 THR A CA 1
ATOM 718 C C . THR A 1 90 ? -4.967 -13.142 -15.261 1.00 79.62 90 THR A C 1
ATOM 720 O O . THR A 1 90 ? -5.956 -12.762 -15.877 1.00 79.62 90 THR A O 1
ATOM 723 N N . GLU A 1 91 ? -4.929 -14.297 -14.603 1.00 86.31 91 GLU A N 1
ATOM 724 C CA . GLU A 1 91 ? -6.072 -15.188 -14.480 1.00 86.31 91 GLU A CA 1
ATOM 725 C C . GLU A 1 91 ? -7.297 -14.428 -13.924 1.00 86.31 91 GLU A C 1
ATOM 727 O O . GLU A 1 91 ? -7.200 -13.834 -12.839 1.00 86.31 91 GLU A O 1
ATOM 732 N N . PRO A 1 92 ? -8.459 -14.469 -14.604 1.00 85.25 92 PRO A N 1
ATOM 733 C CA . PRO A 1 92 ? -9.656 -13.729 -14.196 1.00 85.25 92 PRO A CA 1
ATOM 734 C C . PRO A 1 92 ? -10.074 -13.997 -12.746 1.00 85.25 92 PRO A C 1
ATOM 736 O O . PRO A 1 92 ? -10.527 -13.095 -12.039 1.00 85.25 92 PRO A O 1
ATOM 739 N N . LEU A 1 93 ? -9.844 -15.221 -12.261 1.00 89.88 93 LEU A N 1
ATOM 740 C CA . LEU A 1 93 ? -10.147 -15.620 -10.890 1.00 89.88 93 LEU A CA 1
ATOM 741 C C . LEU A 1 93 ? -9.357 -14.808 -9.846 1.00 89.88 93 LEU A C 1
ATOM 743 O O . LEU A 1 93 ? -9.902 -14.437 -8.805 1.00 89.88 93 LEU A O 1
ATOM 747 N N . LYS A 1 94 ? -8.093 -14.463 -10.128 1.00 86.38 94 LYS A N 1
ATOM 748 C CA . LYS A 1 94 ? -7.261 -13.642 -9.229 1.00 86.38 94 LYS A CA 1
ATOM 749 C C . LYS A 1 94 ? -7.759 -12.202 -9.160 1.00 86.38 94 LYS A C 1
ATOM 751 O O . LYS A 1 94 ? -7.755 -11.611 -8.080 1.00 86.38 94 LYS A O 1
ATOM 756 N N . LEU A 1 95 ? -8.222 -11.654 -10.284 1.00 88.19 95 LEU A N 1
ATOM 757 C CA . LEU A 1 95 ? -8.824 -10.319 -10.333 1.00 88.19 95 LEU A CA 1
ATOM 758 C C . LEU A 1 95 ? -10.108 -10.270 -9.498 1.00 88.19 95 LEU A C 1
ATOM 760 O O . LEU A 1 95 ? -10.275 -9.364 -8.681 1.00 88.19 95 LEU A O 1
ATOM 764 N N . MET A 1 96 ? -10.970 -11.283 -9.620 1.00 90.25 96 MET A N 1
ATOM 765 C CA . MET A 1 96 ? -12.187 -11.389 -8.808 1.00 90.25 96 MET A CA 1
ATOM 766 C C . MET A 1 96 ? -11.878 -11.489 -7.310 1.00 90.25 96 MET A C 1
ATOM 768 O O . MET A 1 96 ? -12.502 -10.790 -6.510 1.00 90.25 96 MET A O 1
ATOM 772 N N . ALA A 1 97 ? -10.888 -12.298 -6.920 1.00 90.44 97 ALA A N 1
ATOM 773 C CA . ALA A 1 97 ? -10.477 -12.434 -5.523 1.00 90.44 97 ALA A CA 1
ATOM 774 C C . ALA A 1 97 ? -9.950 -11.111 -4.933 1.00 90.44 97 ALA A C 1
ATOM 776 O O . ALA A 1 97 ? -10.275 -10.759 -3.793 1.00 90.44 97 ALA A O 1
ATOM 777 N N . LEU A 1 98 ? -9.174 -10.345 -5.709 1.00 90.06 98 LEU A N 1
ATOM 778 C CA . LEU A 1 98 ? -8.684 -9.027 -5.299 1.00 90.06 98 LEU A CA 1
ATOM 779 C C . LEU A 1 98 ? -9.827 -8.019 -5.151 1.00 90.06 98 LEU A C 1
ATOM 781 O O . LEU A 1 98 ? -9.884 -7.315 -4.141 1.00 90.06 98 LEU A O 1
ATOM 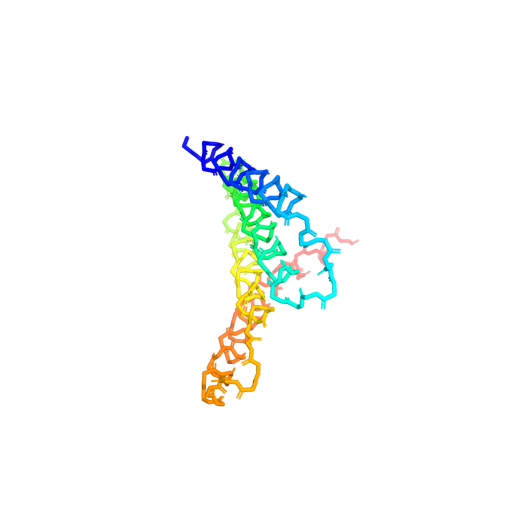785 N N . SER A 1 99 ? -10.755 -7.968 -6.109 1.00 90.38 99 SER A N 1
ATOM 786 C CA . SER A 1 99 ? -11.908 -7.061 -6.048 1.00 90.38 99 SER A CA 1
ATOM 787 C C . SER A 1 99 ? -12.813 -7.386 -4.865 1.00 90.38 99 SER A C 1
ATOM 789 O O . SER A 1 99 ? -13.216 -6.482 -4.134 1.00 90.38 99 SER A O 1
ATOM 791 N N . LEU A 1 100 ? -13.057 -8.672 -4.600 1.00 94.69 100 LEU A N 1
ATOM 792 C CA . LEU A 1 100 ? -13.809 -9.107 -3.426 1.00 94.69 100 LEU A CA 1
ATOM 793 C C . LEU A 1 100 ? -13.107 -8.705 -2.120 1.00 94.69 100 LEU A C 1
ATOM 795 O O . LEU A 1 100 ? -13.756 -8.209 -1.203 1.00 94.69 100 LEU A O 1
ATOM 799 N N . SER A 1 101 ? -11.781 -8.847 -2.050 1.00 93.12 101 SER A N 1
ATOM 800 C CA . SER A 1 101 ? -10.998 -8.419 -0.883 1.00 93.12 101 SER A CA 1
ATOM 801 C C . SER A 1 101 ? -11.141 -6.916 -0.617 1.00 93.12 101 SER A C 1
ATOM 803 O O . SER A 1 101 ? -11.344 -6.510 0.527 1.00 93.12 101 SER A O 1
ATOM 805 N N . VAL A 1 102 ? -11.090 -6.086 -1.667 1.00 93.81 102 VAL A N 1
ATOM 806 C CA . VAL A 1 102 ? -11.307 -4.633 -1.556 1.00 93.81 102 VAL A CA 1
ATOM 807 C C . VAL A 1 102 ? -12.726 -4.314 -1.098 1.00 93.81 102 VAL A C 1
ATOM 809 O O . VAL A 1 102 ? -12.893 -3.474 -0.216 1.00 93.81 102 VAL A O 1
ATOM 812 N N . LEU A 1 103 ? -13.740 -5.000 -1.635 1.00 94.31 103 LEU A N 1
ATOM 813 C CA . LEU A 1 103 ? -15.131 -4.819 -1.211 1.00 94.31 103 LEU A CA 1
ATOM 814 C C . LEU A 1 103 ? -15.316 -5.152 0.271 1.00 94.31 103 LEU A C 1
ATOM 816 O O . LEU A 1 103 ? -15.896 -4.354 1.004 1.00 94.31 103 LEU A O 1
ATOM 820 N N . VAL A 1 104 ? -14.779 -6.282 0.735 1.00 95.19 104 VAL A N 1
ATOM 821 C CA . VAL A 1 104 ? -14.856 -6.691 2.145 1.00 95.19 104 VAL A CA 1
ATOM 822 C C . VAL A 1 104 ? -14.187 -5.655 3.051 1.00 95.19 104 VAL A C 1
ATOM 824 O O . VAL A 1 104 ? -14.783 -5.227 4.038 1.00 95.19 104 VAL A O 1
ATOM 827 N N . LEU A 1 105 ? -12.990 -5.179 2.697 1.00 92.50 105 LEU A N 1
ATOM 828 C CA . LEU A 1 105 ? -12.304 -4.119 3.446 1.00 92.50 105 LEU A CA 1
ATOM 829 C C . LEU A 1 105 ? -13.076 -2.793 3.433 1.00 92.50 105 LEU A C 1
ATOM 831 O O . LEU A 1 105 ? -13.132 -2.109 4.456 1.00 92.50 105 LEU A O 1
ATOM 835 N N . GLY A 1 106 ? -13.715 -2.450 2.314 1.00 92.12 106 GLY A N 1
ATOM 836 C CA . GLY A 1 106 ? -14.594 -1.288 2.199 1.00 92.12 106 GLY A CA 1
ATOM 837 C C . GLY A 1 106 ? -15.821 -1.384 3.111 1.00 92.12 106 GLY A C 1
ATOM 838 O O . GLY A 1 106 ? -16.151 -0.418 3.799 1.00 92.12 106 GLY A O 1
ATOM 839 N N . VAL A 1 107 ? -16.457 -2.557 3.189 1.00 93.56 107 VAL A N 1
ATOM 840 C CA . VAL A 1 107 ? -17.589 -2.815 4.097 1.00 93.56 107 VAL A CA 1
ATOM 841 C C . VAL A 1 107 ? -17.153 -2.724 5.558 1.00 93.56 107 VAL A C 1
ATOM 843 O O . VAL A 1 107 ? -17.830 -2.080 6.358 1.00 93.56 107 VAL A O 1
ATOM 846 N N . VAL A 1 108 ? -16.000 -3.300 5.912 1.00 91.25 108 VAL A N 1
ATOM 847 C CA . VAL A 1 108 ? -15.431 -3.189 7.265 1.00 91.25 108 VAL A CA 1
ATOM 848 C C . VAL A 1 108 ? -15.168 -1.721 7.616 1.00 91.25 108 VAL A C 1
ATOM 850 O O . VAL A 1 108 ? -15.593 -1.259 8.675 1.00 91.25 108 VAL A O 1
ATOM 853 N N . TYR A 1 109 ? -14.554 -0.948 6.714 1.00 88.75 109 TYR A N 1
ATOM 854 C CA . TYR A 1 109 ? -14.353 0.492 6.903 1.00 88.75 109 TYR A CA 1
ATOM 855 C C . TYR A 1 109 ? -15.677 1.236 7.122 1.00 88.75 109 TYR A C 1
ATOM 857 O O . TYR A 1 109 ? -15.804 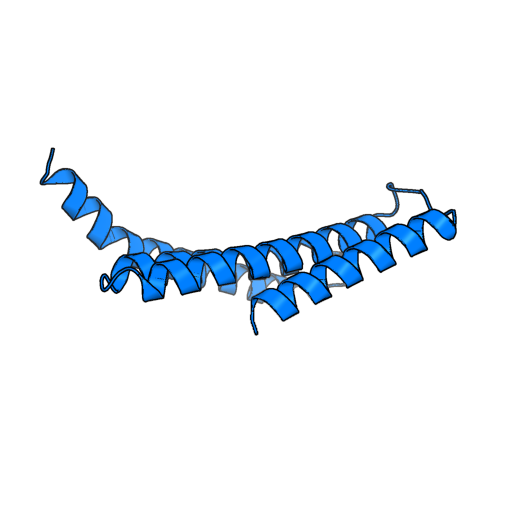2.028 8.062 1.00 88.75 109 TYR A O 1
ATOM 865 N N . TRP A 1 110 ? -16.679 0.956 6.282 1.00 88.94 110 TRP A N 1
ATOM 866 C CA . TRP A 1 110 ? -18.006 1.555 6.374 1.00 88.94 110 TRP A CA 1
ATOM 867 C C . TRP A 1 110 ? -18.648 1.249 7.727 1.00 88.94 110 TRP A C 1
ATOM 869 O O . TRP A 1 110 ? -19.077 2.180 8.411 1.00 88.94 110 TRP A O 1
ATOM 879 N N . LEU A 1 111 ? -18.625 -0.002 8.187 1.00 87.38 111 LEU A N 1
ATOM 880 C CA . LEU A 1 111 ? -19.211 -0.402 9.467 1.00 87.38 111 LEU A CA 1
ATOM 881 C C . LEU A 1 111 ? -18.526 0.279 10.661 1.00 87.38 111 LEU A C 1
ATOM 883 O O . LEU A 1 111 ? -19.209 0.844 11.515 1.00 87.38 111 LEU A O 1
ATOM 887 N N . LEU A 1 112 ? -17.188 0.335 10.684 1.00 82.44 112 LEU A N 1
ATOM 888 C CA . LEU A 1 112 ? -16.459 1.091 11.710 1.00 82.44 112 LEU A CA 1
ATOM 889 C C . LEU A 1 112 ? -16.773 2.597 11.656 1.00 82.44 112 LEU A C 1
ATOM 891 O O . LEU A 1 112 ? -16.678 3.290 12.673 1.00 82.44 112 LEU A O 1
ATOM 895 N N . SER A 1 113 ? -17.138 3.136 10.489 1.00 75.50 113 SER A N 1
ATOM 896 C CA . SER A 1 113 ? -17.478 4.554 10.321 1.00 75.50 113 SER A CA 1
ATOM 897 C C . SER A 1 113 ? -18.833 4.966 10.922 1.00 75.50 113 SER A C 1
ATOM 899 O O . SER A 1 113 ? -18.951 6.102 11.388 1.00 75.50 113 SER A O 1
ATOM 901 N N . HIS A 1 114 ? -19.808 4.052 11.016 1.00 66.25 114 HIS A N 1
ATOM 902 C CA . HIS A 1 114 ? -21.179 4.328 11.488 1.00 66.25 114 HIS A CA 1
ATOM 903 C C . HIS A 1 114 ? -21.288 4.922 12.901 1.00 66.25 114 HIS A C 1
ATOM 905 O O . HIS A 1 114 ? -21.975 5.936 13.057 1.00 66.25 114 HIS A O 1
ATOM 911 N N . PRO A 1 115 ? -20.634 4.366 13.940 1.00 59.16 115 PRO A N 1
ATOM 912 C CA . PRO A 1 115 ? -20.766 4.897 15.298 1.00 59.16 115 PRO A CA 1
ATOM 913 C C . PRO A 1 115 ? -20.168 6.303 15.474 1.00 59.16 115 PRO A C 1
ATOM 915 O O . PRO A 1 115 ? -20.559 7.021 16.391 1.00 59.16 115 PRO A O 1
ATOM 918 N N . GLU A 1 116 ? -19.256 6.738 14.595 1.00 56.41 116 GLU A N 1
ATOM 919 C CA . GLU A 1 116 ? -18.624 8.063 14.697 1.00 56.41 116 GLU A CA 1
ATOM 920 C C . GLU A 1 116 ? -19.458 9.178 14.042 1.00 56.41 116 GLU A C 1
ATOM 922 O O . GLU A 1 116 ? -19.419 10.312 14.518 1.00 56.41 116 GLU A O 1
ATOM 927 N N . LYS A 1 117 ? -20.264 8.869 13.010 1.00 55.69 117 LYS A N 1
ATOM 928 C CA . LYS A 1 117 ? -21.206 9.842 12.420 1.00 55.69 117 LYS A CA 1
ATOM 929 C C . LYS A 1 117 ? -22.293 10.255 13.419 1.00 55.69 117 LYS A C 1
ATOM 931 O O . LYS A 1 117 ? -22.500 11.445 13.628 1.00 55.69 117 LYS A O 1
ATOM 936 N N . ARG A 1 118 ? -22.876 9.289 14.141 1.00 54.91 118 ARG A N 1
ATOM 937 C CA . ARG A 1 118 ? -23.954 9.535 15.120 1.00 54.91 118 ARG A CA 1
ATOM 938 C C . ARG A 1 118 ? -23.528 10.423 16.300 1.00 54.91 118 ARG A C 1
ATOM 940 O O . ARG A 1 118 ? -24.352 11.137 16.849 1.00 54.91 118 ARG A O 1
ATOM 947 N N . ARG A 1 119 ? -22.246 10.411 16.695 1.00 52.41 119 ARG A N 1
ATOM 948 C CA . ARG A 1 119 ? -21.738 11.239 17.811 1.00 52.41 119 ARG A CA 1
ATOM 949 C C . ARG A 1 119 ? -21.426 12.684 17.406 1.00 52.41 119 ARG A C 1
ATOM 951 O O . ARG A 1 119 ? -21.399 13.549 18.273 1.00 52.41 119 ARG A O 1
ATOM 958 N N . LYS A 1 120 ? -21.187 12.953 16.117 1.00 54.03 120 LYS A N 1
ATOM 959 C CA . LYS A 1 120 ? -20.975 14.320 15.611 1.00 54.03 120 LYS A CA 1
ATOM 960 C C . LYS A 1 120 ? -22.290 15.078 15.407 1.00 54.03 120 LYS A C 1
ATOM 962 O O . LYS A 1 120 ? -22.294 16.287 15.570 1.00 54.03 120 LYS A O 1
ATOM 967 N N . GLU A 1 121 ? -23.387 14.369 15.143 1.00 53.66 121 GLU A N 1
ATOM 968 C CA . GLU A 1 121 ? -24.726 14.958 14.964 1.00 53.66 121 GLU A CA 1
ATOM 969 C C . GLU A 1 121 ? -25.409 15.367 16.283 1.00 53.66 121 GLU A C 1
ATOM 971 O O . GLU A 1 121 ? -26.294 16.206 16.264 1.00 53.66 121 GLU A O 1
ATOM 976 N N . ILE A 1 122 ? -24.995 14.816 17.432 1.00 56.22 122 ILE A N 1
ATOM 977 C CA . ILE A 1 122 ? -25.581 15.135 18.756 1.00 56.22 122 ILE A CA 1
ATOM 978 C C . ILE A 1 122 ? -24.883 16.345 19.421 1.00 56.22 122 ILE A C 1
ATOM 980 O O . ILE A 1 122 ? -25.355 16.865 20.425 1.00 56.22 122 ILE A O 1
ATOM 984 N N . ASN A 1 123 ? -23.748 16.792 18.872 1.00 50.31 123 ASN A N 1
ATOM 985 C CA . ASN A 1 123 ? -22.913 17.864 19.429 1.00 50.31 123 ASN A CA 1
ATOM 986 C C . ASN A 1 123 ? -22.891 19.142 18.558 1.00 50.31 123 ASN A C 1
ATOM 988 O O . ASN A 1 123 ? -22.026 19.995 18.772 1.00 50.31 123 ASN A O 1
ATOM 992 N N . GLN A 1 124 ? -23.798 19.247 17.581 1.00 46.28 124 GLN A N 1
ATOM 993 C CA . GLN A 1 124 ? -24.171 20.490 16.890 1.00 46.28 124 GLN A CA 1
ATOM 994 C C . GLN A 1 124 ? -25.535 20.952 17.394 1.00 46.28 124 GLN A C 1
ATOM 996 O O . GLN A 1 124 ? -25.719 22.185 17.456 1.00 46.28 124 GLN A O 1
#

Mean predicted aligned error: 8.56 Å

Sequence (124 aa):
IISLVILFALLQLMVNIYSILMAGVLNPMDYKIFQVIFGMIMTLLIAMEFKHSIVKILERQSHIVQVKSIILLALLALARKFIIIHLEETEPLKLMALSLSVLVLGVVYWLLSHPEKRRKEINQ

Solvent-accessible surface area (backbone atoms only — not comparable to full-atom values): 7160 Å² total; per-residue (Å²): 109,71,70,56,54,43,50,51,49,50,50,51,48,50,53,51,54,49,51,42,61,72,66,66,64,78,52,81,82,40,66,68,61,46,39,52,54,51,51,47,52,52,52,43,50,53,47,54,50,47,52,52,48,53,51,55,44,76,76,41,97,55,74,72,69,47,55,53,55,53,49,52,50,51,50,53,57,49,49,52,56,61,69,65,56,54,78,91,81,49,59,67,67,60,54,52,53,52,53,51,51,52,49,54,52,49,51,52,50,51,60,69,47,51,73,58,55,63,60,56,68,77,75,112

Secondary structure (DSSP, 8-state):
-HHHHHHHHHHHHH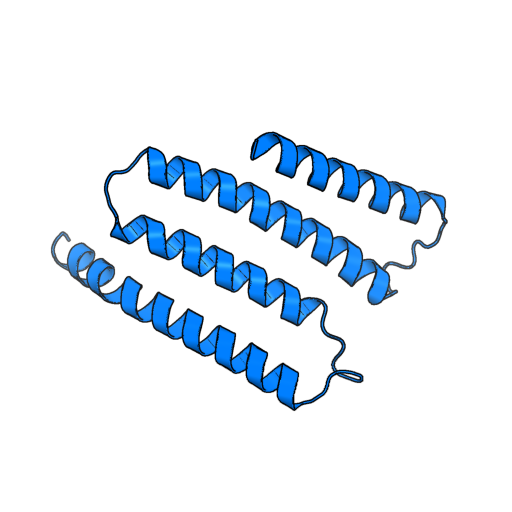HHHHHHHHTT---TT-HHHHHHHHHHHHHHHHHHHHHHHHHHHHH---HHHHHHHHHHHHHHHHHHHHHH--TTTS-HHHHHHHHHHHHHHHHHHHHHHHHHHHHHHT--

Radius of gyration: 18.67 Å; Cα contacts (8 Å, |Δi|>4): 59; chains: 1; bounding box: 48×36×46 Å